Protein AF-A0A7V9JEB1-F1 (afdb_monomer_lite)

Foldseek 3Di:
DAAQPQDLDDPPQFQWAADPVVLEIEHVPRPCSSVDRGRDTHNDVVVSVVVSGYYDDD

Structure (mmCIF, N/CA/C/O backbone):
data_AF-A0A7V9JEB1-F1
#
_entry.id   AF-A0A7V9JEB1-F1
#
loop_
_atom_site.group_PDB
_atom_site.id
_atom_site.type_symbol
_atom_site.label_atom_id
_atom_site.label_alt_id
_atom_site.label_comp_id
_atom_site.label_asym_id
_atom_site.label_entity_id
_atom_site.label_seq_id
_atom_site.pdbx_PDB_ins_code
_atom_site.Cartn_x
_atom_site.Cartn_y
_atom_site.Cartn_z
_atom_site.occupancy
_atom_site.B_iso_or_equiv
_atom_site.auth_seq_id
_atom_site.auth_comp_id
_atom_site.auth_asym_id
_atom_site.auth_atom_id
_atom_site.pdbx_PDB_model_num
ATOM 1 N N . VAL A 1 1 ? 2.990 -10.379 -2.518 1.00 83.81 1 VAL A N 1
ATOM 2 C CA . VAL A 1 1 ? 3.612 -9.046 -2.349 1.00 83.81 1 VAL A CA 1
ATOM 3 C C . VAL A 1 1 ? 4.775 -8.950 -3.321 1.00 83.81 1 VAL A C 1
ATOM 5 O O . VAL A 1 1 ? 5.411 -9.973 -3.552 1.00 83.81 1 VAL A O 1
ATOM 8 N N . VAL A 1 2 ? 5.019 -7.785 -3.918 1.00 88.94 2 VAL A N 1
ATOM 9 C CA . VAL A 1 2 ? 6.192 -7.534 -4.775 1.00 88.94 2 VAL A CA 1
ATOM 10 C C . VAL A 1 2 ? 6.967 -6.327 -4.251 1.00 88.94 2 VAL A C 1
ATOM 12 O O . VAL A 1 2 ? 6.382 -5.462 -3.602 1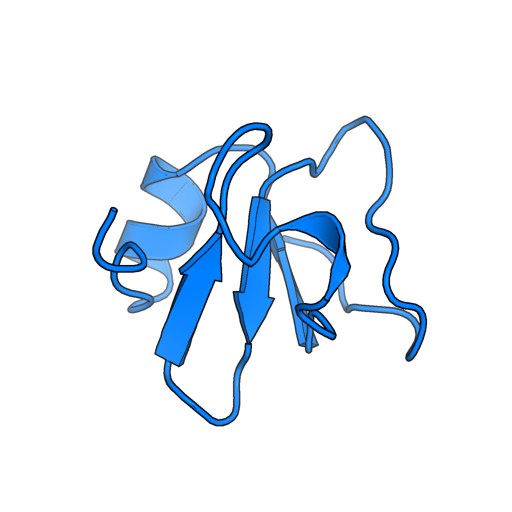.00 88.94 2 VAL A O 1
ATOM 15 N N . ALA A 1 3 ? 8.277 -6.276 -4.484 1.00 86.06 3 ALA A N 1
ATOM 16 C CA . ALA A 1 3 ? 9.087 -5.125 -4.097 1.00 86.06 3 ALA A CA 1
ATOM 17 C C . ALA A 1 3 ? 8.751 -3.913 -4.978 1.00 86.06 3 ALA A C 1
ATOM 19 O O . ALA A 1 3 ? 8.564 -4.052 -6.187 1.00 86.06 3 ALA A O 1
ATOM 20 N N . GLY A 1 4 ? 8.679 -2.730 -4.370 1.00 79.50 4 GLY A N 1
ATOM 21 C CA . GLY A 1 4 ? 8.599 -1.477 -5.110 1.00 79.50 4 GLY A CA 1
ATOM 22 C C . GLY A 1 4 ? 9.925 -1.232 -5.824 1.00 79.50 4 GLY A C 1
ATOM 23 O O . GLY A 1 4 ? 10.985 -1.281 -5.203 1.00 79.50 4 GLY A O 1
ATOM 24 N N . ALA A 1 5 ? 9.882 -0.971 -7.128 1.00 75.25 5 ALA A N 1
ATOM 25 C CA . ALA A 1 5 ? 11.076 -0.832 -7.966 1.00 75.25 5 ALA A CA 1
ATOM 26 C C . ALA A 1 5 ? 11.799 0.525 -7.795 1.00 75.25 5 ALA A C 1
ATOM 28 O O . ALA A 1 5 ? 12.531 0.956 -8.679 1.00 75.25 5 ALA A O 1
ATOM 29 N N . GLY A 1 6 ? 11.555 1.243 -6.692 1.00 71.25 6 GLY A N 1
ATOM 30 C CA . GLY A 1 6 ? 11.978 2.637 -6.513 1.00 71.25 6 GLY A CA 1
ATOM 31 C C . GLY A 1 6 ? 11.147 3.657 -7.306 1.00 71.25 6 GLY A C 1
ATOM 32 O O . GLY A 1 6 ? 11.388 4.857 -7.197 1.00 71.25 6 GLY A O 1
ATOM 33 N N . SER A 1 7 ? 10.150 3.200 -8.067 1.00 77.69 7 SER A N 1
ATOM 34 C CA . SER A 1 7 ? 9.148 4.026 -8.740 1.00 77.69 7 SER A CA 1
ATOM 35 C C . SER A 1 7 ? 8.004 4.403 -7.800 1.00 77.69 7 SER A C 1
ATOM 37 O O . SER A 1 7 ? 7.793 3.779 -6.761 1.00 77.69 7 SER A O 1
ATOM 39 N N . LEU A 1 8 ? 7.228 5.415 -8.190 1.00 82.31 8 LEU A N 1
ATOM 40 C CA . LEU A 1 8 ? 5.936 5.701 -7.562 1.00 82.31 8 LEU A CA 1
ATOM 41 C C . LEU A 1 8 ? 4.903 4.619 -7.891 1.00 82.31 8 LEU A C 1
ATOM 43 O O . LEU A 1 8 ? 3.907 4.498 -7.189 1.00 82.31 8 LEU A O 1
ATOM 47 N N . ASP A 1 9 ? 5.133 3.828 -8.935 1.00 85.00 9 ASP A N 1
ATOM 48 C CA . ASP A 1 9 ? 4.164 2.878 -9.462 1.00 85.00 9 ASP A CA 1
ATOM 49 C C . ASP A 1 9 ? 4.342 1.467 -8.915 1.00 85.00 9 ASP A C 1
ATOM 51 O O . ASP A 1 9 ? 5.457 0.998 -8.676 1.00 85.00 9 ASP A O 1
ATOM 55 N N . CYS A 1 10 ? 3.204 0.792 -8.775 1.00 88.69 10 CYS A N 1
ATOM 56 C CA . CYS A 1 10 ? 3.116 -0.641 -8.564 1.00 88.69 10 CYS A CA 1
ATOM 57 C C . CYS A 1 10 ? 2.519 -1.311 -9.810 1.00 88.69 10 CYS A C 1
ATOM 59 O O . CYS A 1 10 ? 1.749 -0.670 -10.531 1.00 88.69 10 CYS A O 1
ATOM 61 N N . PRO A 1 11 ? 2.813 -2.601 -10.055 1.00 88.81 11 PRO A N 1
ATOM 62 C CA . PRO A 1 11 ? 2.152 -3.362 -11.111 1.00 88.81 11 PRO A CA 1
ATOM 63 C C . PRO A 1 11 ? 0.629 -3.359 -10.946 1.00 88.81 11 PRO A C 1
ATOM 65 O O . PRO A 1 11 ? 0.125 -3.325 -9.823 1.00 88.81 11 PRO A O 1
ATOM 68 N N . VAL A 1 12 ? -0.103 -3.475 -12.057 1.00 86.75 12 VAL A N 1
ATOM 69 C CA . VAL A 1 12 ? -1.579 -3.478 -12.059 1.00 86.75 12 VAL A CA 1
ATOM 70 C C . VAL A 1 12 ? -2.176 -4.585 -11.178 1.00 86.75 12 VAL A C 1
ATOM 72 O O . VAL A 1 12 ? -3.190 -4.369 -10.523 1.00 86.75 12 VAL A O 1
ATOM 75 N N . ASP A 1 13 ? -1.497 -5.731 -11.076 1.00 90.12 13 ASP A N 1
ATOM 76 C CA . ASP A 1 13 ? -1.894 -6.854 -10.214 1.00 90.12 13 ASP A CA 1
ATOM 77 C C . ASP A 1 13 ? -1.628 -6.621 -8.716 1.00 90.12 13 ASP A C 1
ATOM 79 O O . ASP A 1 13 ? -2.043 -7.428 -7.878 1.00 90.12 13 ASP A O 1
ATOM 83 N N . PHE A 1 14 ? -0.906 -5.549 -8.372 1.00 93.06 14 PHE A N 1
ATOM 84 C CA . PHE A 1 14 ? -0.508 -5.180 -7.013 1.00 93.06 14 PHE A CA 1
ATOM 85 C C . PHE A 1 14 ? -0.789 -3.696 -6.730 1.00 93.06 14 PHE A C 1
ATOM 87 O O . PHE A 1 14 ? 0.138 -2.937 -6.450 1.00 93.06 14 PHE A O 1
ATOM 94 N N . PRO A 1 15 ? -2.056 -3.254 -6.776 1.00 92.75 15 PRO A N 1
ATOM 95 C CA . PRO A 1 15 ? -2.403 -1.837 -6.735 1.00 92.75 15 PRO A CA 1
ATOM 96 C C . PRO A 1 15 ? -2.280 -1.198 -5.344 1.00 92.75 15 PRO A C 1
ATOM 98 O O . PRO A 1 15 ? -2.614 -0.033 -5.185 1.00 92.75 15 PRO A O 1
ATOM 101 N N . ILE A 1 16 ? -1.869 -1.919 -4.303 1.00 94.06 16 ILE A N 1
ATOM 102 C CA . ILE A 1 16 ? -1.770 -1.368 -2.947 1.00 94.06 16 ILE A CA 1
ATOM 103 C C . ILE A 1 16 ? -0.319 -0.990 -2.658 1.00 94.06 16 ILE A C 1
ATOM 105 O O . ILE A 1 16 ? 0.548 -1.856 -2.564 1.00 94.06 16 ILE A O 1
ATOM 109 N N . LYS A 1 17 ? -0.052 0.304 -2.484 1.00 94.44 17 LYS A N 1
ATOM 110 C CA . LYS A 1 17 ? 1.288 0.859 -2.254 1.00 94.44 17 LYS A CA 1
ATOM 111 C C . LYS A 1 17 ? 1.617 0.876 -0.765 1.00 94.44 17 LYS A C 1
ATOM 113 O O . LYS A 1 17 ? 1.071 1.698 -0.038 1.00 94.44 17 LYS A O 1
ATOM 118 N N . GLY A 1 18 ? 2.518 0.012 -0.313 1.00 93.88 18 GLY A N 1
ATOM 119 C CA . GLY A 1 18 ? 3.027 -0.028 1.059 1.00 93.88 18 GLY A CA 1
ATOM 120 C C . GLY A 1 18 ? 4.364 0.691 1.208 1.00 93.88 18 GLY A C 1
ATOM 121 O O . GLY A 1 18 ? 5.356 0.323 0.577 1.00 93.88 18 GLY A O 1
ATOM 122 N N . ASN A 1 19 ? 4.420 1.697 2.078 1.00 92.31 19 ASN A N 1
ATOM 123 C CA . ASN A 1 19 ? 5.660 2.375 2.437 1.00 92.31 19 ASN A CA 1
ATOM 124 C C . ASN A 1 19 ? 6.276 1.707 3.672 1.00 92.31 19 ASN A C 1
ATOM 126 O O . ASN A 1 19 ? 5.781 1.861 4.790 1.00 92.31 19 ASN A O 1
ATOM 130 N N . GLY A 1 20 ? 7.367 0.965 3.469 1.00 88.38 20 GLY A N 1
ATOM 131 C CA . GLY A 1 20 ? 8.034 0.215 4.535 1.00 88.38 20 GLY A CA 1
ATOM 132 C C . GLY A 1 20 ? 8.660 1.103 5.612 1.00 88.38 20 GLY A C 1
ATOM 133 O O . GLY A 1 20 ? 8.867 0.638 6.727 1.00 88.38 20 GLY A O 1
ATOM 134 N N . ARG A 1 21 ? 8.922 2.387 5.321 1.00 88.12 21 ARG A N 1
ATOM 135 C CA . ARG A 1 21 ? 9.452 3.336 6.315 1.00 88.12 21 ARG A CA 1
ATOM 136 C C . ARG A 1 21 ? 8.392 3.799 7.309 1.00 88.12 21 ARG A C 1
ATOM 138 O O . ARG A 1 21 ? 8.715 3.999 8.473 1.00 88.12 21 ARG A O 1
ATOM 145 N N . SER A 1 22 ? 7.154 4.011 6.861 1.00 89.44 22 SER A N 1
ATOM 146 C CA . SER A 1 22 ? 6.056 4.473 7.726 1.00 89.44 22 SER A CA 1
ATOM 147 C C . SER A 1 22 ? 5.156 3.341 8.230 1.00 89.44 22 SER A C 1
ATOM 149 O O . SER A 1 22 ? 4.382 3.549 9.170 1.00 89.44 22 SER A O 1
ATOM 151 N N . GLY A 1 23 ? 5.233 2.161 7.603 1.00 92.19 23 GLY A N 1
ATOM 152 C CA . GLY A 1 23 ? 4.322 1.044 7.850 1.00 92.19 23 GLY A CA 1
ATOM 153 C C . GLY A 1 23 ? 2.896 1.343 7.388 1.00 92.19 23 GLY A C 1
ATOM 154 O O . GLY A 1 23 ? 1.946 0.809 7.949 1.00 92.19 23 GLY A O 1
ATOM 155 N N . ILE A 1 24 ? 2.725 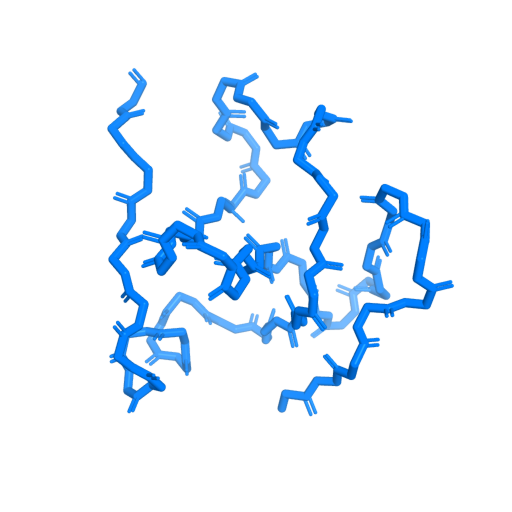2.246 6.419 1.00 94.19 24 ILE A N 1
ATOM 156 C CA . ILE A 1 24 ? 1.412 2.679 5.925 1.00 94.19 24 ILE A CA 1
ATOM 157 C C . ILE A 1 24 ? 1.221 2.190 4.493 1.00 94.19 24 ILE A C 1
ATOM 159 O O . ILE A 1 24 ? 2.139 2.298 3.675 1.00 94.19 24 ILE A O 1
ATOM 163 N N . TYR A 1 25 ? 0.029 1.683 4.181 1.00 94.25 25 TYR A N 1
ATOM 164 C CA . TYR A 1 25 ? -0.373 1.369 2.818 1.00 94.25 25 TYR A CA 1
ATOM 165 C C . TYR A 1 25 ? -1.421 2.341 2.271 1.00 94.25 25 TYR A C 1
ATOM 167 O O . TYR A 1 25 ? -2.235 2.907 2.999 1.00 94.25 25 TYR A O 1
ATOM 175 N N . HIS A 1 26 ? -1.416 2.502 0.952 1.00 94.19 26 HIS A N 1
ATOM 176 C CA . HIS A 1 26 ? -2.342 3.341 0.203 1.00 94.19 26 HIS A CA 1
ATOM 177 C C . HIS A 1 26 ? -2.997 2.513 -0.905 1.00 94.19 26 HIS A C 1
ATOM 179 O O . HIS A 1 26 ? -2.318 1.750 -1.593 1.00 94.19 26 HIS A O 1
ATOM 185 N N . TRP A 1 27 ? -4.302 2.681 -1.102 1.00 92.62 27 TRP A N 1
ATOM 186 C CA . TRP A 1 27 ? -5.073 2.045 -2.175 1.00 92.62 27 TRP A CA 1
ATOM 187 C C . TRP A 1 27 ? -5.405 3.053 -3.287 1.00 92.62 27 TRP A C 1
ATOM 189 O O . TRP A 1 27 ? -5.345 4.265 -3.045 1.00 92.62 27 TRP A O 1
ATOM 199 N N . PRO A 1 28 ? -5.782 2.593 -4.495 1.00 90.12 28 PRO A N 1
ATOM 200 C CA . PRO A 1 28 ? -6.224 3.483 -5.563 1.00 90.12 28 PRO A CA 1
ATOM 201 C C . PRO A 1 28 ? -7.393 4.357 -5.096 1.00 90.12 28 PRO A C 1
ATOM 203 O O . PRO A 1 28 ? -8.438 3.849 -4.697 1.00 90.12 28 PRO A O 1
ATOM 206 N N . GLY A 1 29 ? -7.205 5.676 -5.121 1.00 86.81 29 GLY A N 1
ATOM 207 C CA . GLY A 1 29 ? -8.185 6.652 -4.630 1.00 86.81 29 GLY A CA 1
ATOM 208 C C . GLY A 1 29 ? -7.899 7.214 -3.232 1.00 86.81 29 GLY A C 1
ATOM 209 O O . GLY A 1 29 ? -8.577 8.152 -2.823 1.00 86.81 29 GLY A O 1
ATOM 210 N N . ALA A 1 30 ? -6.891 6.713 -2.511 1.00 88.00 30 ALA A N 1
ATOM 211 C CA . ALA A 1 30 ? -6.386 7.391 -1.316 1.00 88.00 30 ALA A CA 1
ATOM 212 C C . ALA A 1 30 ? -5.674 8.703 -1.698 1.00 88.00 30 ALA A C 1
ATOM 214 O O . ALA A 1 30 ? -4.999 8.761 -2.731 1.00 88.00 30 ALA A O 1
ATOM 215 N N . HIS A 1 31 ? -5.764 9.736 -0.850 1.00 84.88 31 HIS A N 1
ATOM 216 C CA . HIS A 1 31 ? -5.283 11.088 -1.169 1.00 84.88 31 HIS A CA 1
ATOM 217 C C . HIS A 1 31 ? -3.820 11.126 -1.646 1.00 84.88 31 HIS A C 1
ATOM 219 O O . HIS A 1 31 ? -3.493 11.761 -2.647 1.00 84.88 31 HIS A O 1
ATOM 225 N N . ASN A 1 32 ? -2.954 10.367 -0.974 1.00 86.62 32 ASN A N 1
ATOM 226 C CA . ASN A 1 32 ? -1.521 10.331 -1.260 1.00 86.62 32 ASN A CA 1
ATOM 227 C C . ASN A 1 32 ? -1.099 9.175 -2.173 1.00 86.62 32 ASN A C 1
ATOM 229 O O . ASN A 1 32 ? 0.090 8.990 -2.398 1.00 86.62 32 ASN A O 1
ATOM 233 N N . TYR A 1 33 ? -2.033 8.409 -2.747 1.00 90.12 33 TYR A N 1
ATOM 234 C CA . TYR A 1 33 ? -1.696 7.217 -3.532 1.00 90.12 33 TYR A CA 1
ATOM 235 C C . TYR A 1 33 ? -0.729 7.501 -4.695 1.00 90.12 33 TYR A C 1
ATOM 237 O O . TYR A 1 33 ? 0.174 6.713 -4.960 1.00 90.12 33 TYR A O 1
ATOM 245 N N . GLN A 1 34 ? -0.880 8.638 -5.377 1.00 88.81 34 GLN A N 1
ATOM 246 C CA . GLN A 1 34 ? -0.005 9.026 -6.494 1.00 88.81 34 GLN A CA 1
ATOM 247 C C . GLN A 1 34 ? 1.370 9.547 -6.041 1.00 88.81 34 GLN A C 1
ATOM 249 O O . GLN A 1 34 ? 2.305 9.570 -6.830 1.00 88.81 34 GLN A O 1
ATOM 254 N N . GLN A 1 35 ? 1.498 9.945 -4.773 1.00 88.81 35 GLN A N 1
ATOM 255 C CA . GLN A 1 35 ? 2.708 10.547 -4.200 1.00 88.81 35 GLN A CA 1
ATOM 256 C C . GLN A 1 35 ? 3.490 9.568 -3.312 1.00 88.81 35 GLN A C 1
ATOM 258 O O . GLN A 1 35 ? 4.647 9.806 -2.971 1.00 88.81 35 GLN A O 1
ATOM 263 N N . THR A 1 36 ? 2.870 8.456 -2.916 1.00 89.00 36 THR A N 1
ATOM 264 C CA . THR A 1 36 ? 3.525 7.425 -2.119 1.00 89.00 36 THR A CA 1
ATOM 265 C C . THR A 1 36 ? 4.549 6.687 -2.968 1.00 89.00 36 THR A C 1
ATOM 267 O O . THR A 1 36 ? 4.196 6.082 -3.976 1.00 89.00 36 THR A O 1
ATOM 270 N N . HIS A 1 37 ? 5.796 6.663 -2.498 1.00 90.06 37 HIS A N 1
ATOM 271 C CA . HIS A 1 37 ? 6.829 5.747 -2.973 1.00 90.06 37 HIS A CA 1
ATOM 272 C C . HIS A 1 37 ? 6.683 4.390 -2.264 1.00 90.06 37 HIS A C 1
ATOM 274 O O . HIS A 1 37 ? 7.077 4.272 -1.095 1.00 90.06 37 HIS A O 1
ATOM 280 N N . PRO A 1 38 ? 6.091 3.368 -2.910 1.00 90.25 38 PRO A N 1
ATOM 281 C CA . PRO A 1 38 ? 5.984 2.043 -2.322 1.00 90.25 38 PRO A CA 1
ATOM 282 C C . PRO A 1 38 ? 7.369 1.410 -2.167 1.00 90.25 38 PRO A C 1
ATOM 284 O O . PRO A 1 38 ? 8.166 1.366 -3.099 1.00 90.25 38 PRO A O 1
ATOM 287 N N . THR A 1 39 ? 7.640 0.857 -0.989 1.00 91.62 39 THR A N 1
ATOM 288 C CA . THR A 1 39 ? 8.728 -0.119 -0.802 1.00 91.62 39 THR A CA 1
ATOM 289 C C . THR A 1 39 ? 8.231 -1.528 -1.116 1.00 91.62 39 THR A C 1
ATOM 291 O O . THR A 1 39 ? 8.996 -2.369 -1.579 1.00 91.62 39 THR A O 1
ATO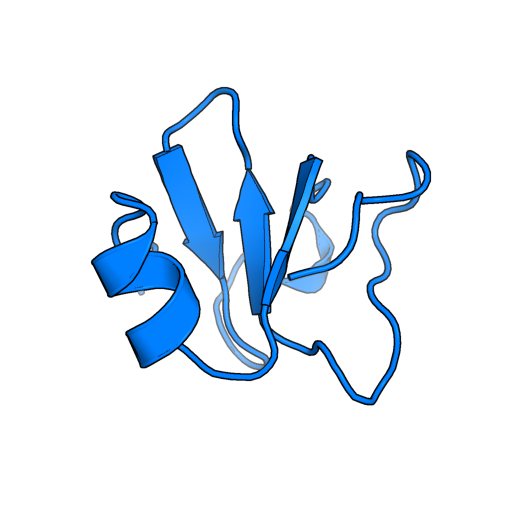M 294 N N . LEU A 1 40 ? 6.939 -1.776 -0.888 1.00 92.56 40 LEU A N 1
ATOM 295 C CA . LEU A 1 40 ? 6.243 -3.019 -1.196 1.00 92.56 40 LEU A CA 1
ATOM 296 C C . LEU A 1 40 ? 4.916 -2.705 -1.888 1.00 92.56 40 LEU A C 1
ATOM 298 O O . LEU A 1 40 ? 4.259 -1.718 -1.568 1.00 92.56 40 LEU A O 1
ATOM 302 N N . CYS A 1 41 ? 4.505 -3.572 -2.802 1.00 94.44 41 CYS A N 1
ATOM 303 C CA . CYS A 1 41 ? 3.218 -3.513 -3.475 1.00 94.44 41 CYS A CA 1
ATOM 304 C C . CYS A 1 41 ? 2.404 -4.774 -3.154 1.00 94.44 41 CYS A C 1
ATOM 306 O O . CYS A 1 41 ? 2.893 -5.907 -3.276 1.00 94.44 41 CYS A O 1
ATOM 308 N N . PHE A 1 42 ? 1.149 -4.589 -2.756 1.00 94.25 42 PHE A N 1
ATOM 309 C CA . PHE A 1 42 ? 0.235 -5.662 -2.373 1.00 94.25 42 PHE A CA 1
ATOM 310 C C . PHE A 1 42 ? -0.930 -5.774 -3.356 1.00 94.25 42 PHE A C 1
ATOM 312 O O . PHE A 1 42 ? -1.351 -4.796 -3.968 1.00 94.25 42 PHE A O 1
ATOM 319 N N . ARG A 1 43 ? -1.445 -6.997 -3.514 1.00 94.62 43 ARG A N 1
ATOM 320 C CA . ARG A 1 43 ? -2.601 -7.282 -4.377 1.00 94.62 43 ARG A CA 1
ATOM 321 C C . ARG A 1 43 ? -3.904 -6.803 -3.742 1.00 94.62 43 ARG A C 1
ATOM 323 O O . ARG A 1 43 ? -4.790 -6.329 -4.439 1.00 94.62 43 ARG A O 1
ATOM 330 N N . THR A 1 44 ? -4.006 -6.923 -2.423 1.00 94.06 44 THR A N 1
ATOM 331 C CA . THR A 1 44 ? -5.184 -6.562 -1.631 1.00 94.06 44 THR A CA 1
ATOM 332 C C . THR A 1 44 ? -4.755 -5.812 -0.375 1.00 94.06 44 THR A C 1
ATOM 334 O O . THR A 1 44 ? -3.602 -5.915 0.050 1.00 94.06 44 THR A O 1
ATOM 337 N N . THR A 1 45 ? -5.679 -5.053 0.215 1.00 93.06 45 THR A N 1
ATOM 338 C CA . THR A 1 45 ? -5.467 -4.393 1.512 1.00 93.06 45 THR A CA 1
ATOM 339 C C . THR A 1 45 ? -5.239 -5.422 2.613 1.00 93.06 45 THR A C 1
A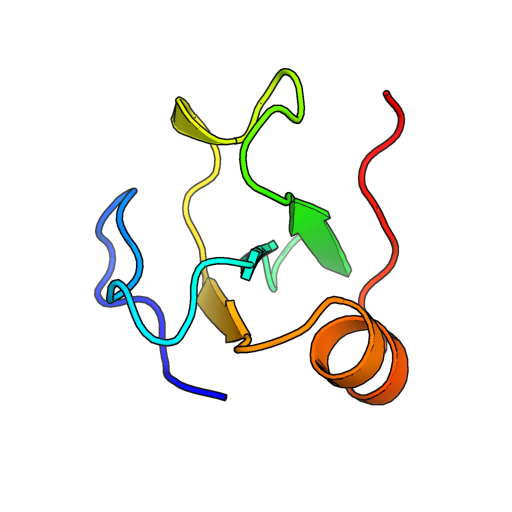TOM 341 O O . THR A 1 45 ? -4.292 -5.285 3.368 1.00 93.06 45 THR A O 1
ATOM 344 N N . ASP A 1 46 ? -5.981 -6.531 2.588 1.00 94.38 46 ASP A N 1
ATOM 345 C CA . ASP A 1 46 ? -5.812 -7.660 3.509 1.00 94.38 46 ASP A CA 1
ATOM 346 C C . ASP A 1 46 ? -4.377 -8.222 3.515 1.00 94.38 46 ASP A C 1
ATOM 348 O O . ASP A 1 46 ? -3.804 -8.499 4.565 1.00 94.38 46 ASP A O 1
ATOM 352 N N . ALA A 1 47 ? -3.730 -8.312 2.346 1.00 94.31 47 ALA A N 1
ATOM 353 C CA . ALA A 1 47 ? -2.332 -8.730 2.266 1.00 94.31 47 ALA A CA 1
ATOM 354 C C . ALA A 1 47 ? -1.362 -7.698 2.870 1.00 94.31 47 ALA A C 1
ATOM 356 O O . ALA A 1 47 ? -0.288 -8.079 3.331 1.00 94.31 47 ALA A O 1
ATOM 357 N N . ALA A 1 48 ? -1.716 -6.410 2.849 1.00 93.75 48 ALA A N 1
ATOM 358 C CA . ALA A 1 48 ? -0.943 -5.354 3.493 1.00 93.75 48 ALA A CA 1
ATOM 359 C C . ALA A 1 48 ? -1.151 -5.366 5.018 1.00 93.75 48 ALA A C 1
ATOM 361 O O . ALA A 1 48 ? -0.167 -5.300 5.755 1.00 93.75 48 ALA A O 1
ATOM 362 N N . ASP A 1 49 ? -2.390 -5.545 5.482 1.00 94.12 49 ASP A N 1
ATOM 363 C CA . ASP A 1 49 ? -2.733 -5.692 6.902 1.00 94.12 49 ASP A CA 1
ATOM 364 C C . ASP A 1 49 ? -2.038 -6.919 7.521 1.00 94.12 49 ASP A C 1
ATOM 366 O O . ASP A 1 49 ? -1.363 -6.804 8.544 1.00 94.12 49 ASP A O 1
A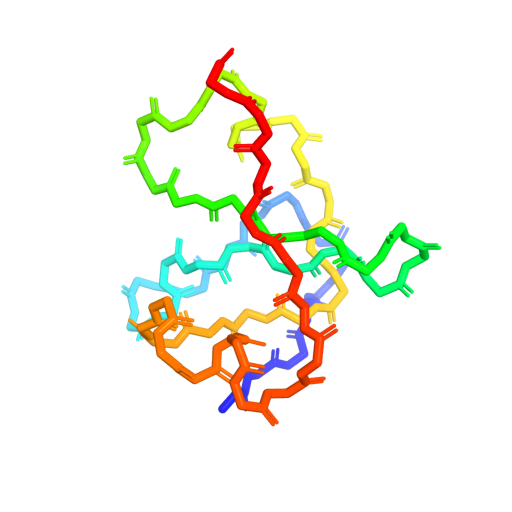TOM 370 N N . ASN A 1 50 ? -2.075 -8.074 6.843 1.00 94.50 50 ASN A N 1
ATOM 371 C CA . ASN A 1 50 ? -1.352 -9.285 7.260 1.00 94.50 50 ASN A CA 1
ATOM 372 C C . ASN A 1 50 ? 0.176 -9.113 7.261 1.00 94.50 50 ASN A C 1
ATOM 374 O O . ASN A 1 50 ? 0.880 -9.790 8.009 1.00 94.50 50 ASN A O 1
ATOM 378 N N . ALA A 1 51 ? 0.704 -8.205 6.437 1.00 91.94 51 ALA A N 1
ATOM 379 C CA . ALA A 1 51 ? 2.118 -7.839 6.441 1.00 91.94 51 ALA A CA 1
ATOM 380 C C . ALA A 1 51 ? 2.471 -6.805 7.531 1.00 91.94 51 ALA A C 1
ATOM 382 O O . ALA A 1 51 ? 3.627 -6.387 7.615 1.00 91.94 51 ALA A O 1
ATOM 383 N N . GLY A 1 52 ? 1.501 -6.389 8.354 1.00 93.50 52 GLY A N 1
ATOM 384 C CA . GLY A 1 52 ? 1.684 -5.433 9.447 1.00 93.50 52 GLY A CA 1
ATOM 385 C C . GLY A 1 52 ? 1.624 -3.965 9.022 1.00 93.50 52 GLY A C 1
ATOM 386 O O . GLY A 1 52 ? 2.010 -3.088 9.798 1.00 93.50 52 GLY A O 1
ATOM 387 N N . PHE A 1 53 ? 1.162 -3.674 7.805 1.00 94.38 53 PHE A N 1
ATOM 388 C CA . PHE A 1 53 ? 0.930 -2.305 7.356 1.00 94.38 53 PHE A CA 1
ATOM 389 C C . PHE A 1 53 ? -0.463 -1.853 7.773 1.00 94.38 53 PHE A 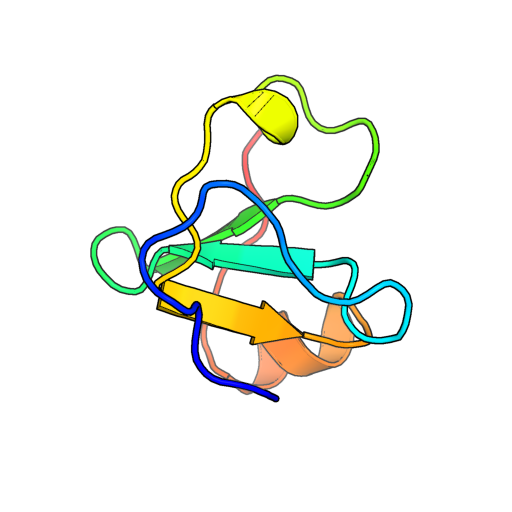C 1
ATOM 391 O O . PHE A 1 53 ? -1.412 -2.623 7.740 1.00 94.38 53 PHE A O 1
ATOM 398 N N . ARG A 1 54 ? -0.602 -0.571 8.097 1.00 94.19 54 ARG A N 1
ATOM 399 C CA . ARG A 1 54 ? -1.892 0.059 8.410 1.00 94.19 54 ARG A CA 1
ATOM 400 C C . ARG A 1 54 ? -2.392 0.914 7.243 1.00 94.19 54 ARG A C 1
ATOM 402 O O . ARG A 1 54 ? -1.567 1.480 6.520 1.00 94.19 54 ARG A O 1
ATOM 409 N N . PRO A 1 55 ? -3.711 1.073 7.065 1.00 92.94 55 PRO A N 1
ATOM 410 C CA . PRO A 1 55 ? -4.256 1.956 6.042 1.00 92.94 55 PRO A CA 1
ATOM 411 C C . PRO A 1 55 ? -3.863 3.412 6.300 1.00 92.94 55 PRO A C 1
ATOM 413 O O . PRO A 1 55 ? -3.832 3.875 7.443 1.00 92.94 55 PRO A O 1
ATOM 416 N N . ALA A 1 56 ? -3.589 4.152 5.227 1.00 89.81 56 ALA A N 1
ATOM 417 C CA . ALA A 1 56 ? -3.462 5.598 5.299 1.00 89.81 56 ALA A CA 1
ATOM 418 C C . ALA A 1 56 ? -4.786 6.222 5.751 1.00 89.81 56 ALA A C 1
ATOM 420 O O . ALA A 1 56 ? -5.857 5.850 5.267 1.00 89.81 56 ALA A O 1
ATOM 421 N N . THR A 1 57 ? -4.711 7.192 6.661 1.00 81.19 57 THR A N 1
ATOM 422 C CA . THR A 1 57 ? -5.866 8.025 6.990 1.00 81.19 57 THR A CA 1
ATOM 423 C C . THR A 1 57 ? -6.328 8.744 5.723 1.00 81.19 57 THR A C 1
ATOM 425 O O . THR A 1 57 ? -5.500 9.145 4.902 1.00 81.19 57 THR A O 1
ATOM 428 N N . ARG A 1 58 ? -7.649 8.810 5.554 1.00 63.09 58 ARG A N 1
ATOM 429 C CA . ARG A 1 58 ? -8.327 9.258 4.336 1.00 63.09 58 ARG A CA 1
ATOM 430 C C . ARG A 1 58 ? -7.882 10.644 3.877 1.00 63.09 58 ARG A C 1
ATOM 432 O O . ARG A 1 58 ? -7.751 11.524 4.754 1.00 63.09 58 ARG A O 1
#

Secondary structure (DSSP, 8-state):
-EE--SSS---TT--EEEETTTTEEE-TTSTTTTT---SEEESSHHHHHHTTPEEPP-

Radius of gyration: 9.46 Å; chains: 1; bounding box: 20×20×22 Å

pLDDT: mean 89.28, std 6.16, range [63.09, 94.62]

Sequence (58 aa):
VVAGAGSLDCPVDFPIKGNGRSGIYHWPGAHNYQQTHPTLCFRTTDAADNAGFRPATR